Protein AF-A0A838E354-F1 (afdb_monomer_lite)

Sequence (137 aa):
MPRGCAPGERRGGRSKGTPNKKSQDIRERLLAMGCDPIEGMARIAMGQSPCFECPKAKGRQKYSVGIAGLYVDIDNGVERTCRICHGTGKEPIPAKLAGEMLSQLAQYVAPKLKAIELTGAVELKIPEPIEQGPAPL

Foldseek 3Di:
DDDDDDVPDDPDDDPPPDDDVVVVVVVVVCVVVVHDVLVVLVCLLVQNAFDPPDVVLQQKDQDADDPPPDGDRPDVRDIDGDPQCRRRRTGPRDNVSSVVSVVVNVCVVPPDDDDDPPPDDDPDPDDDDDDDDDDDD

Structure (mmCIF, N/CA/C/O backbone):
data_AF-A0A838E354-F1
#
_entry.id   AF-A0A838E354-F1
#
loop_
_atom_site.group_PDB
_atom_site.id
_atom_site.type_symbol
_atom_site.label_atom_id
_atom_site.label_alt_id
_atom_site.label_comp_id
_atom_site.label_asym_id
_atom_site.label_entity_id
_atom_site.label_seq_id
_atom_site.pdbx_PDB_ins_code
_atom_site.Cartn_x
_atom_site.Cartn_y
_atom_site.Cartn_z
_atom_site.occupancy
_atom_site.B_iso_or_equiv
_atom_site.auth_seq_id
_atom_site.auth_comp_id
_atom_site.auth_asym_id
_atom_site.auth_atom_id
_atom_site.pdbx_PDB_model_num
ATOM 1 N N . MET A 1 1 ? -37.708 34.971 28.416 1.00 55.97 1 MET A N 1
ATOM 2 C CA . MET A 1 1 ? -37.973 33.601 27.918 1.00 55.97 1 MET A CA 1
ATOM 3 C C . MET A 1 1 ? -36.719 32.767 28.142 1.00 55.97 1 MET A C 1
ATOM 5 O O . MET A 1 1 ? -35.665 33.217 27.696 1.00 55.97 1 MET A O 1
ATOM 9 N N . PRO A 1 2 ? -36.777 31.635 28.864 1.00 58.69 2 PRO A N 1
ATOM 10 C CA . PRO A 1 2 ? -35.597 30.804 29.082 1.00 58.69 2 PRO A CA 1
ATOM 11 C C . PRO A 1 2 ? -35.149 30.195 27.748 1.00 58.69 2 PRO A C 1
ATOM 13 O O . PRO A 1 2 ? -35.929 29.549 27.051 1.00 58.69 2 PRO A O 1
ATOM 16 N N . ARG A 1 3 ? -33.898 30.454 27.360 1.00 63.03 3 ARG A N 1
ATOM 17 C CA . ARG A 1 3 ? -33.272 29.878 26.165 1.00 63.03 3 ARG A CA 1
ATOM 18 C C . ARG A 1 3 ? -32.537 28.605 26.587 1.00 63.03 3 ARG A C 1
ATOM 20 O O . ARG A 1 3 ? -31.415 28.691 27.070 1.00 63.03 3 ARG A O 1
ATOM 27 N N . GLY A 1 4 ? -33.169 27.442 26.444 1.00 68.62 4 GLY A N 1
ATOM 28 C CA . GLY A 1 4 ? -32.527 26.151 26.716 1.00 68.62 4 GLY A CA 1
ATOM 29 C C . GLY A 1 4 ? -33.508 25.042 27.085 1.00 68.62 4 GLY A C 1
ATOM 30 O O . GLY A 1 4 ? -34.631 25.311 27.501 1.00 68.62 4 GLY A O 1
ATOM 31 N N . CYS A 1 5 ? -33.081 23.788 26.913 1.00 70.00 5 CYS A N 1
ATOM 32 C CA . CYS A 1 5 ? -33.808 22.636 27.451 1.00 70.00 5 CYS A CA 1
ATOM 33 C C . CYS A 1 5 ? -33.644 22.581 28.976 1.00 70.00 5 CYS A C 1
ATOM 35 O O . CYS A 1 5 ? -32.628 23.044 29.500 1.00 70.00 5 CYS A O 1
ATOM 37 N N . ALA A 1 6 ? -34.625 22.008 29.677 1.00 74.06 6 ALA A N 1
ATOM 38 C CA . ALA A 1 6 ? -34.542 21.817 31.120 1.00 74.06 6 ALA A CA 1
ATOM 39 C C . ALA A 1 6 ? -33.299 20.977 31.496 1.00 74.06 6 ALA A C 1
ATOM 41 O O . ALA A 1 6 ? -32.885 20.118 30.708 1.00 74.06 6 ALA A O 1
ATOM 42 N N . PRO A 1 7 ? -32.692 21.186 32.679 1.00 67.69 7 PRO A N 1
ATOM 43 C CA . PRO A 1 7 ? -31.586 20.357 33.153 1.00 67.69 7 PRO A CA 1
ATOM 44 C C . PRO A 1 7 ? -31.988 18.874 33.140 1.00 67.69 7 PRO A C 1
ATOM 46 O O . PRO A 1 7 ? -32.917 18.477 33.834 1.00 67.69 7 PRO A O 1
ATOM 49 N N . GLY A 1 8 ? -31.323 18.065 32.310 1.00 71.44 8 GLY A N 1
ATOM 50 C CA . GLY A 1 8 ? -31.634 16.639 32.117 1.00 71.44 8 GLY A CA 1
ATOM 51 C C . GLY A 1 8 ? -32.341 16.301 30.798 1.00 71.44 8 GLY A C 1
ATOM 52 O O . GLY A 1 8 ? -32.238 15.169 30.329 1.00 71.44 8 GLY A O 1
ATOM 53 N N . GLU A 1 9 ? -32.960 17.271 30.124 1.00 71.88 9 GLU A N 1
ATOM 54 C CA . GLU A 1 9 ? -33.547 17.074 28.799 1.00 71.88 9 GLU A CA 1
ATOM 55 C C . GLU A 1 9 ? -32.573 17.493 27.693 1.00 71.88 9 GLU A C 1
ATOM 57 O O . GLU A 1 9 ? -32.204 18.657 27.555 1.00 71.88 9 GLU A O 1
ATOM 62 N N . ARG A 1 10 ? -32.183 16.549 26.833 1.00 66.00 10 ARG A N 1
ATOM 63 C CA . ARG A 1 10 ? -31.471 16.847 25.581 1.00 66.00 10 ARG A CA 1
ATOM 64 C C . ARG A 1 10 ? -32.464 16.798 24.416 1.00 66.00 10 ARG A C 1
ATOM 66 O O . ARG A 1 10 ? -32.595 15.758 23.783 1.00 66.00 10 ARG A O 1
ATOM 73 N N . ARG A 1 11 ? -33.155 17.906 24.108 1.00 67.19 11 ARG A N 1
ATOM 74 C CA . ARG A 1 11 ? -34.094 17.986 22.955 1.00 67.19 11 ARG A CA 1
ATOM 75 C C . ARG A 1 11 ? -33.426 18.348 21.621 1.00 67.19 11 ARG A C 1
ATOM 77 O O . ARG A 1 11 ? -34.106 18.680 20.657 1.00 67.19 11 ARG A O 1
ATOM 84 N N . GLY A 1 12 ? -32.098 18.309 21.553 1.00 65.88 12 GLY A N 1
ATOM 85 C CA . GLY A 1 12 ? -31.342 18.660 20.356 1.00 65.88 12 GLY A CA 1
ATOM 86 C C . GLY A 1 12 ? -30.077 17.826 20.260 1.00 65.88 12 GLY A C 1
ATOM 87 O O . GLY A 1 12 ? -29.155 17.984 21.057 1.00 65.88 12 GLY A O 1
ATOM 88 N N . GLY A 1 13 ? -30.046 16.912 19.297 1.00 68.50 13 GLY A N 1
ATOM 89 C CA . GLY A 1 13 ? -28.899 16.062 19.033 1.00 68.50 13 GLY A CA 1
ATOM 90 C C . GLY A 1 13 ? -29.135 15.199 17.807 1.00 68.50 13 GLY A C 1
ATOM 91 O O . GLY A 1 13 ? -30.256 14.798 17.507 1.00 68.50 13 GLY A O 1
ATOM 92 N N . ARG A 1 14 ? -28.056 14.912 17.089 1.00 67.00 14 ARG A N 1
ATOM 93 C CA . ARG A 1 14 ? -28.058 13.925 16.017 1.00 67.00 14 ARG A CA 1
ATOM 94 C C . ARG A 1 14 ? -28.439 12.552 16.596 1.00 67.00 14 ARG A C 1
ATOM 96 O O . ARG A 1 14 ? -27.924 12.186 17.654 1.00 67.00 14 ARG A O 1
ATOM 103 N N . SER A 1 15 ? -29.318 11.798 15.929 1.00 71.00 15 SER A N 1
ATOM 104 C CA . SER A 1 15 ? -29.703 10.455 16.383 1.00 71.00 15 SER A CA 1
ATOM 105 C C . SER A 1 15 ? -28.458 9.582 16.547 1.00 71.00 15 SER A C 1
ATOM 107 O O . SER A 1 15 ? -27.596 9.525 15.659 1.00 71.00 15 SER A O 1
ATOM 109 N N . LYS A 1 16 ? -28.328 8.944 17.718 1.00 71.31 16 LYS A N 1
ATOM 110 C CA . LYS A 1 16 ? -27.177 8.090 18.032 1.00 71.31 16 LYS A CA 1
ATOM 111 C C . LYS A 1 16 ? -27.032 7.030 16.939 1.00 71.31 16 LYS A C 1
ATOM 113 O O . LYS A 1 16 ? -27.999 6.366 16.590 1.00 71.31 16 LYS A O 1
ATOM 118 N N . GLY A 1 17 ? -25.823 6.907 16.400 1.00 73.06 17 GLY A N 1
ATOM 119 C CA . GLY A 1 17 ? -25.494 5.934 15.357 1.00 73.06 17 GLY A CA 1
ATOM 120 C C . GLY A 1 17 ? -25.550 6.459 13.922 1.00 73.06 17 GLY A C 1
ATOM 121 O O . GLY A 1 17 ? -25.070 5.768 13.029 1.00 73.06 17 GLY A O 1
ATOM 122 N N . THR A 1 18 ? -26.048 7.675 13.660 1.00 75.25 18 THR A N 1
ATOM 123 C CA . THR A 1 18 ? -25.985 8.207 12.288 1.00 75.25 18 THR A CA 1
ATOM 124 C C . THR A 1 18 ? -24.538 8.584 11.912 1.00 75.25 18 THR A C 1
ATOM 126 O O . THR A 1 18 ? -23.934 9.424 12.589 1.00 75.25 18 THR A O 1
ATOM 129 N N . PRO A 1 19 ? -23.958 7.994 10.846 1.00 73.38 19 PRO A N 1
ATOM 130 C CA . PRO A 1 19 ? -22.547 8.178 10.499 1.00 73.38 19 PRO A CA 1
ATOM 131 C C . PRO A 1 19 ? -22.241 9.629 10.154 1.00 73.38 19 PRO A C 1
ATOM 133 O O . PRO A 1 19 ? -23.038 10.271 9.480 1.00 73.38 19 PRO A O 1
ATOM 136 N N . ASN A 1 20 ? -21.088 10.163 10.562 1.00 80.56 20 ASN A N 1
ATOM 137 C CA . ASN A 1 20 ? -20.731 11.546 10.235 1.00 80.56 20 ASN A CA 1
ATOM 138 C C . ASN A 1 20 ? -20.851 11.801 8.716 1.00 80.56 20 ASN A C 1
ATOM 140 O O . ASN A 1 20 ? -20.405 10.952 7.949 1.00 80.56 20 ASN A O 1
ATOM 144 N N . LYS A 1 21 ? -21.432 12.933 8.276 1.00 80.81 21 LYS A N 1
ATOM 145 C CA . LYS A 1 21 ? -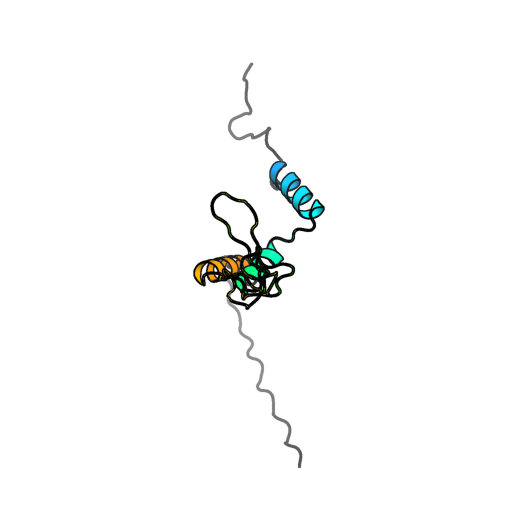21.656 13.191 6.833 1.00 80.81 21 LYS A CA 1
ATOM 146 C C . LYS A 1 21 ? -20.336 13.086 6.064 1.00 80.81 21 LYS A C 1
ATOM 148 O O . LYS A 1 21 ? -20.226 12.323 5.123 1.00 80.81 21 LYS A O 1
ATOM 153 N N . LYS A 1 22 ? -19.279 13.675 6.630 1.00 82.38 22 LYS A N 1
ATOM 154 C CA . LYS A 1 22 ? -17.903 13.573 6.122 1.00 82.38 22 LYS A CA 1
ATOM 155 C C . LYS A 1 22 ? -17.416 12.130 5.939 1.00 82.38 22 LYS A C 1
ATOM 157 O O . LYS A 1 22 ? -16.701 11.837 4.992 1.00 82.38 22 LYS A O 1
ATOM 162 N N . SER A 1 23 ? -17.771 11.226 6.853 1.00 82.00 23 SER A N 1
ATOM 163 C CA . SER A 1 23 ? -17.393 9.811 6.755 1.00 82.00 23 SER A CA 1
ATOM 164 C C . SER A 1 23 ? -18.173 9.086 5.659 1.00 82.00 23 SER A C 1
ATOM 166 O O . SER A 1 23 ? -17.644 8.145 5.078 1.00 82.00 23 SER A O 1
ATOM 168 N N . GLN A 1 24 ? -19.408 9.509 5.377 1.00 84.25 24 GLN A N 1
ATOM 169 C CA . GLN A 1 24 ? -20.188 9.011 4.241 1.00 84.25 24 GLN A CA 1
ATOM 170 C C . GLN A 1 24 ? -19.586 9.521 2.930 1.00 84.25 24 GLN A C 1
ATOM 172 O O . GLN A 1 24 ? -19.258 8.704 2.078 1.00 84.25 24 GLN A O 1
ATOM 177 N N . ASP A 1 25 ? -19.284 10.817 2.840 1.00 88.31 25 ASP A N 1
ATOM 178 C CA . ASP A 1 25 ? -18.671 11.427 1.654 1.00 88.31 25 ASP A CA 1
ATOM 179 C C . ASP A 1 25 ? -17.333 10.756 1.286 1.00 88.31 25 ASP A C 1
ATOM 181 O O . ASP A 1 25 ? -17.042 10.510 0.117 1.00 88.31 25 ASP A O 1
ATOM 185 N N . ILE A 1 26 ? -16.498 10.430 2.282 1.00 86.12 26 ILE A N 1
ATOM 186 C CA . ILE A 1 26 ? -15.229 9.717 2.056 1.00 86.12 26 ILE A CA 1
ATOM 187 C C . ILE A 1 26 ? -15.485 8.299 1.536 1.00 86.12 26 ILE A C 1
ATOM 189 O O . ILE A 1 26 ? -14.801 7.867 0.611 1.00 86.12 26 ILE A O 1
ATOM 193 N N . ARG A 1 27 ? -16.468 7.578 2.092 1.00 85.62 27 ARG A N 1
ATOM 194 C CA . ARG A 1 27 ? -16.831 6.234 1.611 1.00 85.62 27 ARG A CA 1
ATOM 195 C C . ARG A 1 27 ? -17.323 6.275 0.170 1.00 85.62 27 ARG A C 1
ATOM 197 O O . ARG A 1 27 ? -16.874 5.467 -0.630 1.00 85.62 27 ARG A O 1
ATOM 204 N N . GLU A 1 28 ? -18.181 7.231 -0.169 1.00 89.88 28 GLU A N 1
ATOM 205 C CA . GLU A 1 28 ? -18.691 7.411 -1.532 1.00 89.88 28 GLU A CA 1
ATOM 206 C C . GLU A 1 28 ? -17.566 7.720 -2.522 1.00 89.88 28 GLU A C 1
ATOM 208 O O . GLU A 1 28 ? -17.505 7.118 -3.591 1.00 89.88 28 GLU A O 1
ATOM 213 N N . ARG A 1 29 ? -16.615 8.586 -2.150 1.00 88.12 29 ARG A N 1
ATOM 214 C CA . ARG A 1 29 ? -15.436 8.875 -2.982 1.00 88.12 29 ARG A CA 1
ATOM 215 C C . ARG A 1 29 ? -14.544 7.653 -3.176 1.00 88.12 29 ARG A C 1
ATOM 217 O O . ARG A 1 29 ? -14.078 7.419 -4.285 1.00 88.12 29 ARG A O 1
ATOM 224 N N . LEU A 1 30 ? -14.295 6.883 -2.116 1.00 89.38 30 LEU A N 1
ATOM 225 C CA . LEU A 1 30 ? -13.489 5.662 -2.201 1.00 89.38 30 LEU A CA 1
ATOM 226 C C . LEU A 1 30 ? -14.159 4.609 -3.094 1.00 89.38 30 LEU A C 1
ATOM 228 O O . LEU A 1 30 ? -13.488 4.030 -3.945 1.00 89.38 30 LEU A O 1
ATOM 232 N N . LEU A 1 31 ? -15.479 4.440 -2.965 1.00 89.75 31 LEU A N 1
ATOM 233 C CA . LEU A 1 31 ? -16.275 3.556 -3.819 1.00 89.75 31 LEU A CA 1
ATOM 234 C C . LEU A 1 31 ? -16.257 4.010 -5.284 1.00 89.75 31 LEU A C 1
ATOM 236 O O . LEU A 1 31 ? -16.080 3.184 -6.172 1.00 89.75 31 LEU A O 1
ATOM 240 N N . ALA A 1 32 ? -16.368 5.316 -5.544 1.00 92.81 32 ALA A N 1
ATOM 241 C CA . ALA A 1 32 ? -16.299 5.865 -6.899 1.00 92.81 32 ALA A CA 1
ATOM 242 C C . ALA A 1 32 ? -14.932 5.635 -7.570 1.00 92.81 32 ALA A C 1
ATOM 244 O O . ALA A 1 32 ? -14.859 5.506 -8.788 1.00 92.81 32 ALA A O 1
ATOM 245 N N . MET A 1 33 ? -13.854 5.565 -6.783 1.00 92.00 33 MET A N 1
ATOM 246 C CA . MET A 1 33 ? -12.504 5.261 -7.270 1.00 92.00 33 MET A CA 1
ATOM 247 C C . MET A 1 33 ? -12.203 3.755 -7.339 1.00 92.00 33 MET A C 1
ATOM 249 O O . MET A 1 33 ? -11.114 3.391 -7.776 1.00 92.00 33 MET A O 1
ATOM 253 N N . GLY A 1 34 ? -13.118 2.885 -6.887 1.00 87.69 34 GLY A N 1
ATOM 254 C CA . GLY A 1 34 ? -12.873 1.442 -6.781 1.00 87.69 34 GLY A CA 1
ATOM 255 C C . GLY A 1 34 ? -11.694 1.101 -5.864 1.00 87.69 34 GLY A C 1
ATOM 256 O O . GLY A 1 34 ? -10.986 0.127 -6.098 1.00 87.69 34 GLY A O 1
ATOM 257 N N . CYS A 1 35 ? -11.421 1.953 -4.871 1.00 86.44 35 CYS A N 1
ATOM 258 C CA . CYS A 1 35 ? -10.286 1.790 -3.974 1.00 86.44 35 CYS A CA 1
ATOM 259 C C . CYS A 1 35 ? -10.724 1.046 -2.713 1.00 86.44 35 CYS A C 1
ATOM 261 O O . CYS A 1 35 ? -11.409 1.618 -1.861 1.00 86.44 35 CYS A O 1
ATOM 263 N N . ASP A 1 36 ? -10.275 -0.203 -2.578 1.00 90.00 36 ASP A N 1
ATOM 264 C CA . ASP A 1 36 ? -10.493 -1.011 -1.385 1.00 90.00 36 ASP A CA 1
ATOM 265 C C . ASP A 1 36 ? -9.329 -0.843 -0.393 1.00 90.00 36 ASP A C 1
ATOM 267 O O . ASP A 1 36 ? -8.231 -1.373 -0.602 1.00 90.00 36 ASP A O 1
ATOM 271 N N . PRO A 1 37 ? -9.530 -0.131 0.732 1.00 89.25 37 PRO A N 1
ATOM 272 C CA . PRO A 1 37 ? -8.447 0.159 1.669 1.00 89.25 37 PRO A CA 1
ATOM 273 C C . PRO A 1 37 ? -7.897 -1.105 2.343 1.00 89.25 37 PRO A C 1
ATOM 275 O O . PRO A 1 37 ? -6.706 -1.174 2.634 1.00 89.25 37 PRO A O 1
ATOM 278 N N . ILE A 1 38 ? -8.738 -2.120 2.569 1.00 92.06 38 ILE A N 1
ATOM 279 C CA . ILE A 1 38 ? -8.317 -3.402 3.155 1.00 92.06 38 ILE A CA 1
ATOM 280 C C . ILE A 1 38 ? -7.384 -4.146 2.199 1.00 92.06 38 ILE A C 1
ATOM 282 O O . ILE A 1 38 ? -6.347 -4.655 2.624 1.00 92.06 38 ILE A O 1
ATOM 286 N N . GLU A 1 39 ? -7.715 -4.160 0.908 1.00 91.06 39 GLU A N 1
ATOM 287 C CA . GLU A 1 39 ? -6.876 -4.799 -0.100 1.00 91.06 39 GLU A CA 1
ATOM 288 C C . GLU A 1 39 ? -5.532 -4.071 -0.239 1.00 91.06 39 GLU A C 1
ATOM 290 O O . GLU A 1 39 ? -4.478 -4.708 -0.266 1.00 91.06 39 GLU A O 1
ATOM 295 N N . GLY A 1 40 ? -5.549 -2.734 -0.238 1.00 90.38 40 GLY A N 1
ATOM 296 C CA . GLY A 1 40 ? -4.332 -1.922 -0.240 1.00 90.38 40 GLY A CA 1
ATOM 297 C C . GLY A 1 40 ? -3.409 -2.245 0.939 1.00 90.38 40 GLY A C 1
ATOM 298 O O . GLY A 1 40 ? -2.220 -2.502 0.740 1.00 90.38 40 GLY A O 1
ATOM 299 N N . MET A 1 41 ? -3.961 -2.318 2.156 1.00 93.31 41 MET A N 1
ATOM 300 C CA . MET A 1 41 ? -3.201 -2.710 3.350 1.00 93.31 41 MET A CA 1
ATOM 301 C C . MET A 1 41 ? -2.628 -4.127 3.229 1.00 93.31 41 MET A C 1
ATOM 303 O O . MET A 1 41 ? -1.467 -4.346 3.572 1.00 93.31 41 MET A O 1
ATOM 307 N N . ALA A 1 42 ? -3.401 -5.079 2.701 1.00 93.75 42 ALA A N 1
ATOM 308 C CA . ALA A 1 42 ? -2.956 -6.460 2.524 1.00 93.75 42 ALA A CA 1
ATOM 309 C C . ALA A 1 42 ? -1.808 -6.577 1.506 1.00 93.75 42 ALA A C 1
ATOM 311 O O . ALA A 1 42 ? -0.819 -7.267 1.762 1.00 93.75 42 ALA A O 1
ATOM 312 N N . ARG A 1 43 ? -1.881 -5.862 0.376 1.00 93.25 43 ARG A N 1
ATOM 313 C CA . ARG A 1 43 ? -0.807 -5.846 -0.634 1.00 93.25 43 ARG A CA 1
ATOM 314 C C . ARG A 1 43 ? 0.499 -5.274 -0.073 1.00 93.25 43 ARG A C 1
ATOM 316 O O . ARG A 1 43 ? 1.566 -5.807 -0.377 1.00 93.25 43 ARG A O 1
ATOM 323 N N . ILE A 1 44 ? 0.422 -4.239 0.768 1.00 93.62 44 ILE A N 1
ATOM 324 C CA . ILE A 1 44 ? 1.591 -3.657 1.449 1.00 93.62 44 ILE A CA 1
ATOM 325 C C . ILE A 1 44 ? 2.143 -4.629 2.498 1.00 93.62 44 ILE A C 1
ATOM 327 O O . ILE A 1 44 ? 3.343 -4.884 2.534 1.00 93.62 44 ILE A O 1
ATOM 331 N N . ALA A 1 45 ? 1.278 -5.231 3.313 1.00 93.62 45 ALA A N 1
ATOM 332 C CA . ALA A 1 45 ? 1.678 -6.228 4.305 1.00 93.62 45 ALA A CA 1
ATOM 333 C C . ALA A 1 45 ? 2.437 -7.414 3.683 1.00 93.62 45 ALA A C 1
ATOM 335 O O . ALA A 1 45 ? 3.419 -7.886 4.249 1.00 93.62 45 ALA A O 1
ATOM 336 N N . MET A 1 46 ? 2.015 -7.872 2.500 1.00 91.19 46 MET A N 1
ATOM 337 C CA . MET A 1 46 ? 2.648 -8.985 1.783 1.00 91.19 46 MET A CA 1
ATOM 338 C C . MET A 1 46 ? 3.878 -8.585 0.951 1.00 91.19 46 MET A C 1
ATOM 340 O O . MET A 1 46 ? 4.463 -9.444 0.289 1.00 91.19 46 MET A O 1
ATOM 344 N N . GLY A 1 47 ? 4.266 -7.304 0.916 1.00 89.75 47 GLY A N 1
ATOM 345 C CA . GLY A 1 47 ? 5.384 -6.853 0.079 1.00 89.75 47 GLY A CA 1
ATOM 346 C C . GLY A 1 47 ? 5.091 -6.932 -1.424 1.00 89.75 47 GLY A C 1
ATOM 347 O O . GLY A 1 47 ? 6.002 -7.123 -2.223 1.00 89.75 47 GLY A O 1
ATOM 348 N N . GLN A 1 48 ? 3.818 -6.877 -1.822 1.00 89.00 48 GLN A N 1
ATOM 349 C CA . GLN A 1 48 ? 3.366 -7.054 -3.206 1.00 89.00 48 GLN A CA 1
ATOM 350 C C . GLN A 1 48 ? 2.968 -5.735 -3.879 1.00 89.00 48 GLN A C 1
ATOM 352 O O . GLN A 1 48 ? 2.394 -5.770 -4.970 1.00 89.00 48 GLN A O 1
ATOM 357 N N . SER A 1 49 ? 3.247 -4.578 -3.268 1.00 88.56 49 SER A N 1
ATOM 358 C CA . SER A 1 49 ? 2.968 -3.304 -3.927 1.00 88.56 49 SER A CA 1
ATOM 359 C C . SER A 1 49 ? 3.838 -3.163 -5.187 1.00 88.56 49 SER A C 1
ATOM 361 O O . SER A 1 49 ? 5.041 -3.453 -5.161 1.00 88.56 49 SER A O 1
ATOM 363 N N . PRO A 1 50 ? 3.240 -2.777 -6.327 1.00 87.81 50 PRO A N 1
ATOM 364 C CA . PRO A 1 50 ? 3.989 -2.575 -7.557 1.00 87.81 50 PRO A CA 1
ATOM 365 C C . PRO A 1 50 ? 4.938 -1.389 -7.391 1.00 87.81 50 PRO A C 1
ATOM 367 O O . PRO A 1 50 ? 4.586 -0.383 -6.781 1.00 87.81 50 PRO A O 1
ATOM 370 N N . CYS A 1 51 ? 6.138 -1.481 -7.961 1.00 86.12 51 CYS A N 1
ATOM 371 C CA . CYS A 1 51 ? 7.043 -0.339 -7.970 1.00 86.12 51 CYS A CA 1
ATOM 372 C C . CYS A 1 51 ? 6.465 0.792 -8.839 1.00 86.12 51 CYS A C 1
ATOM 374 O O . CYS A 1 51 ? 6.126 0.562 -10.000 1.00 86.12 51 CYS A O 1
ATOM 376 N N . PHE A 1 52 ? 6.393 2.006 -8.286 1.00 80.50 52 PHE A N 1
ATOM 377 C CA . PHE A 1 52 ? 5.816 3.177 -8.958 1.00 80.50 52 PHE A CA 1
ATOM 378 C C . PHE A 1 52 ? 6.649 3.697 -10.128 1.00 80.50 52 PHE A C 1
ATOM 380 O O . PHE A 1 52 ? 6.100 4.229 -11.087 1.00 80.50 52 PHE A O 1
ATOM 387 N N . GLU A 1 53 ? 7.966 3.516 -10.068 1.00 76.94 53 GLU A N 1
ATOM 388 C CA . GLU A 1 53 ? 8.858 4.056 -11.087 1.00 76.94 53 GLU A CA 1
ATOM 389 C C . GLU A 1 53 ? 8.922 3.116 -12.299 1.00 76.94 53 GLU A C 1
ATOM 391 O O . GLU A 1 53 ? 8.919 3.555 -13.452 1.00 76.94 53 GLU A O 1
ATOM 396 N N . CYS A 1 54 ? 8.999 1.795 -12.081 1.00 75.44 54 CYS A N 1
ATOM 397 C CA . CYS A 1 54 ? 9.241 0.872 -13.189 1.00 75.44 54 CYS A CA 1
ATOM 398 C C . CYS A 1 54 ? 7.974 0.716 -14.058 1.00 75.44 54 CYS A C 1
ATOM 400 O O . CYS A 1 54 ? 6.919 0.328 -13.546 1.00 75.44 54 CYS A O 1
ATOM 402 N N . PRO A 1 55 ? 8.057 0.909 -15.389 1.00 70.06 55 PRO A N 1
ATOM 403 C CA . PRO A 1 55 ? 6.906 0.771 -16.267 1.00 70.06 55 PRO A CA 1
ATOM 404 C C . PRO A 1 55 ? 6.357 -0.656 -16.179 1.00 70.06 55 PRO A C 1
ATOM 406 O O . PRO A 1 55 ? 7.062 -1.634 -16.444 1.00 70.06 55 PRO A O 1
ATOM 409 N N . LYS A 1 56 ? 5.082 -0.771 -15.792 1.00 70.94 56 LYS A N 1
ATOM 410 C CA . LYS A 1 56 ? 4.366 -2.046 -15.605 1.00 70.94 56 LYS A CA 1
ATOM 411 C C . LYS A 1 56 ? 5.040 -3.014 -14.614 1.00 70.94 56 LYS A C 1
ATOM 413 O O . LYS A 1 56 ? 4.944 -4.221 -14.817 1.00 70.94 56 LYS A O 1
ATOM 418 N N . ALA A 1 57 ? 5.743 -2.522 -13.587 1.00 66.69 57 ALA A N 1
ATOM 419 C CA . ALA A 1 57 ? 6.370 -3.369 -12.561 1.00 66.69 57 ALA A CA 1
ATOM 420 C C . ALA A 1 57 ? 7.350 -4.429 -13.119 1.00 66.69 57 ALA A C 1
ATOM 422 O O . ALA A 1 57 ? 7.574 -5.472 -12.515 1.00 66.69 57 ALA A O 1
ATOM 423 N N . LYS A 1 58 ? 7.981 -4.172 -14.274 1.00 71.50 58 LYS A N 1
ATOM 424 C CA . LYS A 1 58 ? 8.896 -5.132 -14.925 1.00 71.50 58 LYS A CA 1
ATOM 425 C C . LYS A 1 58 ? 10.279 -5.234 -14.276 1.00 71.50 58 LYS A C 1
ATOM 427 O O . LYS A 1 58 ? 11.121 -5.994 -14.742 1.00 71.50 58 LYS A O 1
ATOM 432 N N . GLY A 1 59 ? 10.565 -4.399 -13.276 1.00 68.31 59 GLY A N 1
ATOM 433 C CA . GLY A 1 59 ? 11.887 -4.317 -12.650 1.00 68.31 59 GLY A CA 1
ATOM 434 C C . GLY A 1 59 ? 12.994 -3.763 -13.558 1.00 68.31 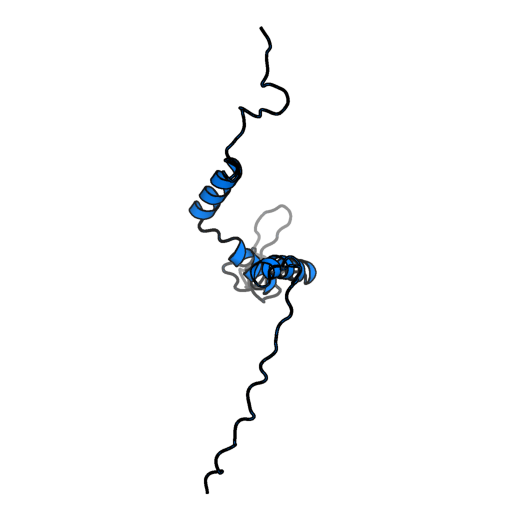59 GLY A C 1
ATOM 435 O O . GLY A 1 59 ? 14.145 -3.664 -13.136 1.00 68.31 59 GLY A O 1
ATOM 436 N N . ARG A 1 60 ? 12.661 -3.352 -14.786 1.00 69.69 60 ARG A N 1
ATOM 437 C CA . ARG A 1 60 ? 13.590 -2.808 -15.780 1.00 69.69 60 ARG A CA 1
ATOM 438 C C . ARG A 1 60 ? 13.108 -1.461 -16.286 1.00 69.69 60 ARG A C 1
ATOM 440 O O . ARG A 1 60 ? 11.905 -1.245 -16.431 1.00 69.69 60 ARG A O 1
ATOM 447 N N . GLN A 1 61 ? 14.056 -0.574 -16.555 1.00 67.25 61 GLN A N 1
ATOM 448 C CA . GLN A 1 61 ? 13.816 0.758 -17.094 1.00 67.25 61 GLN A CA 1
ATOM 449 C C . GLN A 1 61 ? 14.882 1.116 -18.122 1.00 67.25 61 GLN A C 1
ATOM 451 O O . GLN A 1 61 ? 16.050 0.758 -17.968 1.00 67.25 61 GLN A O 1
ATOM 456 N N . LYS A 1 62 ? 14.473 1.858 -19.151 1.00 61.75 62 LYS A N 1
ATOM 457 C CA . LYS A 1 62 ? 15.397 2.587 -20.020 1.00 61.75 62 LYS A CA 1
ATOM 458 C C . LYS A 1 62 ? 15.829 3.830 -19.242 1.00 61.75 62 LYS A C 1
ATOM 460 O O . LYS A 1 62 ? 14.964 4.607 -18.849 1.00 61.75 62 LYS A O 1
ATOM 465 N N . TYR A 1 63 ? 17.113 3.985 -18.936 1.00 59.88 63 TYR A N 1
ATOM 466 C CA . TYR A 1 63 ? 17.587 5.166 -18.208 1.00 59.88 63 TYR A CA 1
ATOM 467 C C . TYR A 1 63 ? 18.071 6.244 -19.172 1.00 59.88 63 TYR A C 1
ATOM 469 O O . TYR A 1 63 ? 18.920 5.976 -20.014 1.00 59.88 63 TYR A O 1
ATOM 477 N N . SER A 1 64 ? 17.665 7.482 -18.913 1.00 50.47 64 SER A N 1
ATOM 478 C CA . SER A 1 64 ? 18.469 8.675 -19.180 1.00 50.47 64 SER A CA 1
ATOM 479 C C . SER A 1 64 ? 18.330 9.595 -17.969 1.00 50.47 64 SER A C 1
ATOM 481 O O . SER A 1 64 ? 17.213 9.966 -17.613 1.00 50.47 64 SER A O 1
ATOM 483 N N . VAL A 1 65 ? 19.431 9.956 -17.307 1.00 50.31 65 VAL A N 1
ATOM 484 C CA . VAL A 1 65 ? 19.417 11.005 -16.274 1.00 50.31 65 VAL A CA 1
ATOM 485 C C . VAL A 1 65 ? 20.526 11.988 -16.619 1.00 50.31 65 VAL A C 1
ATOM 487 O O . VAL A 1 65 ? 21.700 11.689 -16.415 1.00 50.31 65 VAL A O 1
ATOM 490 N N . GLY A 1 66 ? 20.151 13.119 -17.216 1.00 52.16 66 GLY A N 1
ATOM 491 C CA . GLY A 1 66 ? 21.051 14.231 -17.514 1.00 52.16 66 GLY A CA 1
ATOM 492 C C . GLY A 1 66 ? 21.105 15.247 -16.371 1.00 52.16 66 GLY A C 1
ATOM 493 O O . GLY A 1 66 ? 20.218 15.304 -15.516 1.00 52.16 66 GLY A O 1
ATOM 494 N N . ILE A 1 67 ? 22.144 16.082 -16.366 1.00 40.50 67 ILE A N 1
ATOM 495 C CA . ILE A 1 67 ? 22.216 17.274 -15.510 1.00 40.50 67 ILE A CA 1
ATOM 496 C C . ILE A 1 67 ? 21.246 18.323 -16.083 1.00 40.50 67 ILE A C 1
ATOM 498 O O . ILE A 1 67 ? 21.215 18.532 -17.292 1.00 40.50 67 ILE A O 1
ATOM 502 N N . ALA A 1 68 ? 20.460 18.971 -15.215 1.00 44.00 68 ALA A N 1
ATOM 503 C CA . ALA A 1 68 ? 19.467 20.009 -15.546 1.00 44.00 68 ALA A CA 1
ATOM 504 C C . ALA A 1 68 ? 18.148 19.553 -16.216 1.00 44.00 68 ALA A C 1
ATOM 506 O O . ALA A 1 68 ? 17.454 20.367 -16.818 1.00 44.00 68 ALA A O 1
ATOM 507 N N . GLY A 1 69 ? 17.745 18.284 -16.078 1.00 48.56 69 GLY A N 1
ATOM 508 C CA . GLY A 1 69 ? 16.395 17.840 -16.472 1.00 48.56 69 GLY A CA 1
ATOM 509 C C . GLY A 1 69 ? 16.163 17.670 -17.981 1.00 48.56 69 GLY A C 1
ATOM 510 O O . GLY A 1 69 ? 15.033 17.425 -18.395 1.00 48.56 69 GLY A O 1
ATOM 511 N N . LEU A 1 70 ? 17.214 17.753 -18.803 1.00 46.78 70 LEU A N 1
ATOM 512 C CA . LEU A 1 70 ? 17.169 17.380 -20.219 1.00 46.78 70 LEU A CA 1
ATOM 513 C C . LEU A 1 70 ? 17.495 15.888 -20.404 1.00 46.78 70 LEU A C 1
ATOM 515 O O . LEU A 1 70 ? 18.470 15.375 -19.848 1.00 46.78 70 LEU A O 1
ATOM 519 N N . TYR A 1 71 ? 16.658 15.198 -21.189 1.00 52.56 71 TYR A N 1
ATOM 520 C CA . TYR A 1 71 ? 16.833 13.796 -21.576 1.00 52.56 71 TYR A CA 1
ATOM 521 C C . TYR A 1 71 ? 17.983 13.687 -22.579 1.00 52.56 71 TYR A C 1
ATOM 523 O O . TYR A 1 71 ? 17.870 14.158 -23.708 1.00 52.56 71 TYR A O 1
ATOM 531 N N . VAL A 1 72 ? 19.082 13.054 -22.172 1.00 48.34 72 VAL A N 1
ATOM 532 C CA . VAL A 1 72 ? 20.136 12.617 -23.093 1.00 48.34 72 VAL A CA 1
ATOM 533 C C . VAL A 1 72 ? 20.334 11.127 -22.861 1.00 48.34 72 VAL A C 1
ATOM 535 O O . VAL A 1 72 ? 20.719 10.712 -21.765 1.00 48.34 72 VAL A O 1
ATOM 538 N N . ASP A 1 73 ? 19.998 10.318 -23.864 1.00 52.97 73 ASP A N 1
ATOM 539 C CA . ASP A 1 73 ? 20.223 8.875 -23.847 1.00 52.97 73 ASP A CA 1
ATOM 540 C C . ASP A 1 73 ? 21.730 8.603 -23.764 1.00 52.97 73 ASP A C 1
ATOM 542 O O . ASP A 1 73 ? 22.459 8.804 -24.730 1.00 52.97 73 ASP A O 1
ATOM 546 N N . ILE A 1 74 ? 22.211 8.154 -22.601 1.00 54.62 74 ILE A N 1
ATOM 547 C CA . ILE A 1 74 ? 23.638 7.841 -22.399 1.00 54.62 74 ILE A CA 1
ATOM 548 C C . ILE A 1 74 ? 24.015 6.517 -23.101 1.00 54.62 74 ILE A C 1
ATOM 550 O O . ILE A 1 74 ? 25.160 6.356 -23.506 1.00 54.62 74 ILE A O 1
ATOM 554 N N . ASP A 1 75 ? 23.051 5.604 -23.318 1.00 53.00 75 ASP A N 1
ATOM 555 C CA . ASP A 1 75 ? 23.305 4.250 -23.848 1.00 53.00 75 ASP A CA 1
ATOM 556 C C . ASP A 1 75 ? 22.375 3.803 -25.001 1.00 53.00 75 ASP A C 1
ATOM 558 O O . ASP A 1 75 ? 22.123 2.608 -25.134 1.00 53.00 75 ASP A O 1
ATOM 562 N N . ASN A 1 76 ? 21.792 4.688 -25.821 1.00 57.94 76 ASN A N 1
ATOM 563 C CA . ASN A 1 76 ? 20.875 4.263 -26.905 1.00 57.94 76 ASN A CA 1
ATOM 564 C C . ASN A 1 76 ? 19.720 3.334 -26.436 1.00 57.94 76 ASN A C 1
ATOM 566 O O . ASN A 1 76 ? 19.424 2.315 -27.062 1.00 57.94 76 ASN A O 1
ATOM 570 N N . GLY A 1 77 ? 19.055 3.639 -25.316 1.00 59.38 77 GLY A N 1
ATOM 571 C CA . GLY A 1 77 ? 17.838 2.921 -24.906 1.00 59.38 77 GLY A CA 1
ATOM 572 C C . GLY A 1 77 ? 18.021 1.497 -24.351 1.00 59.38 77 GLY A C 1
ATOM 573 O O . GLY A 1 77 ? 17.047 0.736 -24.331 1.00 59.38 77 GLY A O 1
ATOM 574 N N . VAL A 1 78 ? 19.217 1.127 -23.879 1.00 62.84 78 VAL A N 1
ATOM 575 C CA . VAL A 1 78 ? 19.469 -0.165 -23.209 1.00 62.84 78 VAL A CA 1
ATOM 576 C C . VAL A 1 78 ? 18.712 -0.253 -21.871 1.00 62.84 78 VAL A C 1
ATOM 578 O O . VAL A 1 78 ? 18.753 0.657 -21.039 1.00 62.84 78 VAL A O 1
ATOM 581 N N . GLU A 1 79 ? 17.998 -1.363 -21.649 1.00 64.56 79 GLU A N 1
ATOM 582 C CA . GLU A 1 79 ? 17.280 -1.629 -20.396 1.00 64.56 79 GLU A CA 1
ATOM 583 C C . GLU A 1 79 ? 18.261 -1.939 -19.257 1.00 64.56 79 GLU A C 1
ATOM 585 O O . GLU A 1 79 ? 19.055 -2.875 -19.353 1.00 64.56 79 GLU A O 1
ATOM 590 N N . ARG A 1 80 ? 18.163 -1.218 -18.135 1.00 71.12 80 ARG A N 1
ATOM 591 C CA . ARG A 1 80 ? 18.890 -1.553 -16.900 1.00 71.12 80 ARG A CA 1
ATOM 592 C C . ARG A 1 80 ? 17.913 -1.914 -15.779 1.00 71.12 80 ARG A C 1
ATOM 594 O O . ARG A 1 80 ? 16.719 -1.605 -15.831 1.00 71.12 80 ARG A O 1
ATOM 601 N N . THR A 1 81 ? 18.422 -2.563 -14.735 1.00 75.94 81 THR A N 1
ATOM 602 C CA . THR A 1 81 ? 17.652 -2.862 -13.520 1.00 75.94 81 THR A CA 1
ATOM 603 C C . THR A 1 81 ? 17.190 -1.571 -12.846 1.00 75.94 81 THR A C 1
ATOM 605 O O . THR A 1 81 ? 17.955 -0.617 -12.700 1.00 75.94 81 THR A O 1
ATOM 608 N N . CYS A 1 82 ? 15.926 -1.529 -12.443 1.00 77.94 82 CYS A N 1
ATOM 609 C CA . CYS A 1 82 ? 15.293 -0.386 -11.787 1.00 77.94 82 CYS A CA 1
ATOM 610 C C . CYS A 1 82 ? 15.992 -0.084 -10.438 1.00 77.94 82 CYS A C 1
ATOM 612 O O . CYS A 1 82 ? 16.262 -1.004 -9.670 1.00 77.94 82 CYS A O 1
ATOM 614 N N . ARG A 1 83 ? 16.311 1.187 -10.150 1.00 77.69 83 ARG A N 1
ATOM 615 C CA . ARG A 1 83 ? 17.154 1.620 -9.010 1.00 77.69 83 ARG A CA 1
ATOM 616 C C . ARG A 1 83 ? 16.469 1.450 -7.659 1.00 77.69 83 ARG A C 1
ATOM 618 O O . ARG A 1 83 ? 17.155 1.339 -6.655 1.00 77.69 83 ARG A O 1
ATOM 625 N N . ILE A 1 84 ? 15.139 1.450 -7.659 1.00 81.81 84 ILE A N 1
ATOM 626 C CA . ILE A 1 84 ? 14.317 1.377 -6.449 1.00 81.81 84 ILE A CA 1
ATOM 627 C C . ILE A 1 84 ? 14.031 -0.082 -6.086 1.00 81.81 84 ILE A C 1
ATOM 629 O O . ILE A 1 84 ? 14.277 -0.503 -4.965 1.00 81.81 84 ILE A O 1
ATOM 633 N N . CYS A 1 85 ? 13.527 -0.879 -7.035 1.00 83.94 85 CYS A N 1
ATOM 634 C CA . CYS A 1 85 ? 13.173 -2.279 -6.769 1.00 83.94 85 CYS A CA 1
ATOM 635 C C . CYS A 1 85 ? 14.302 -3.284 -7.043 1.00 83.94 85 CYS A C 1
ATOM 637 O O . CYS A 1 85 ? 14.120 -4.482 -6.824 1.00 83.94 85 CYS A O 1
ATOM 639 N N . HIS A 1 86 ? 15.431 -2.837 -7.600 1.00 81.94 86 HIS A N 1
ATOM 640 C CA . HIS A 1 86 ? 16.573 -3.677 -7.978 1.00 81.94 86 HIS A CA 1
ATOM 641 C C . HIS A 1 86 ? 16.221 -4.869 -8.886 1.00 81.94 86 HIS A C 1
ATOM 643 O O . HIS A 1 86 ? 16.864 -5.912 -8.835 1.00 81.94 86 HIS A O 1
ATOM 649 N N . GLY A 1 87 ? 15.197 -4.731 -9.735 1.00 79.81 87 GLY A N 1
ATOM 650 C CA . GLY A 1 87 ? 14.775 -5.797 -10.653 1.00 79.81 87 GLY A CA 1
ATOM 651 C C . GLY A 1 87 ? 13.613 -6.661 -10.169 1.00 79.81 87 GLY A C 1
ATOM 652 O O . GLY A 1 87 ? 13.084 -7.433 -10.960 1.00 79.81 87 GLY A O 1
ATOM 653 N N . THR A 1 88 ? 13.158 -6.505 -8.925 1.00 82.81 88 THR A N 1
ATOM 654 C CA . THR A 1 88 ? 12.056 -7.318 -8.370 1.00 82.81 88 THR A CA 1
ATOM 655 C C . THR A 1 88 ? 10.671 -6.906 -8.874 1.00 82.81 88 THR A C 1
ATOM 657 O O . THR A 1 88 ? 9.714 -7.666 -8.742 1.00 82.81 88 THR A O 1
ATOM 660 N N . GLY A 1 89 ? 10.539 -5.694 -9.427 1.00 83.00 89 GLY A N 1
ATOM 661 C CA . GLY A 1 89 ? 9.260 -5.139 -9.883 1.00 83.00 89 GLY A CA 1
ATOM 662 C C . GLY A 1 89 ? 8.328 -4.683 -8.756 1.00 83.00 89 GLY A C 1
ATOM 663 O O . GLY A 1 89 ? 7.309 -4.047 -9.022 1.00 83.00 89 GLY A O 1
ATOM 664 N N . LYS A 1 90 ? 8.698 -4.952 -7.504 1.00 89.44 90 LYS A N 1
ATOM 665 C CA . LYS A 1 90 ? 7.934 -4.621 -6.304 1.00 89.44 90 LYS A CA 1
ATOM 666 C C . LYS A 1 90 ? 8.636 -3.528 -5.522 1.00 89.44 90 LYS A C 1
ATOM 668 O O . LYS A 1 90 ? 9.856 -3.399 -5.570 1.00 89.44 90 LYS A O 1
ATOM 673 N N . GLU A 1 91 ? 7.869 -2.707 -4.832 1.00 87.06 91 GLU A N 1
ATOM 674 C CA . GLU A 1 91 ? 8.448 -1.681 -3.979 1.00 87.06 91 GLU A CA 1
ATOM 675 C C . GLU A 1 91 ? 9.149 -2.320 -2.766 1.00 87.06 91 GLU A C 1
ATOM 677 O O . GLU A 1 91 ? 8.614 -3.264 -2.174 1.00 87.06 91 GLU A O 1
ATOM 682 N N . PRO A 1 92 ? 10.341 -1.837 -2.373 1.00 87.81 92 PRO A N 1
ATOM 683 C CA . PRO A 1 92 ? 10.986 -2.291 -1.150 1.00 87.81 92 PRO A CA 1
ATOM 684 C C . PRO A 1 92 ? 10.228 -1.746 0.068 1.00 87.81 92 PRO A C 1
ATOM 686 O O . PRO A 1 92 ? 10.445 -0.621 0.513 1.00 87.81 92 PRO A O 1
ATOM 689 N N . ILE A 1 93 ? 9.323 -2.554 0.61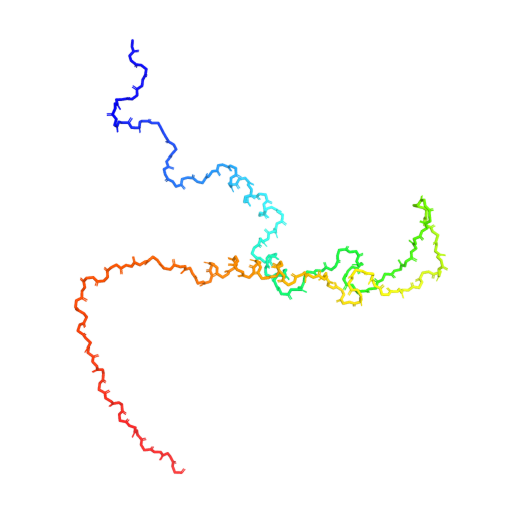4 1.00 90.69 93 ILE A N 1
ATOM 690 C CA . ILE A 1 93 ? 8.536 -2.185 1.793 1.00 90.69 93 ILE A CA 1
ATOM 691 C C . ILE A 1 93 ? 9.341 -2.485 3.066 1.00 90.69 93 ILE A C 1
ATOM 693 O O . ILE A 1 93 ? 9.790 -3.620 3.252 1.00 90.69 93 ILE A O 1
ATOM 697 N N . PRO A 1 94 ? 9.515 -1.513 3.981 1.00 93.19 94 PRO A N 1
ATOM 698 C CA . PRO A 1 94 ? 10.193 -1.767 5.243 1.00 93.19 94 PRO A CA 1
ATOM 699 C C . PRO A 1 94 ? 9.352 -2.698 6.123 1.00 93.19 94 PRO A C 1
ATOM 701 O O . PRO A 1 94 ? 8.139 -2.524 6.254 1.00 93.19 94 PRO A O 1
ATOM 704 N N . ALA A 1 95 ? 10.008 -3.640 6.807 1.00 93.62 95 ALA A N 1
ATOM 705 C CA . ALA A 1 95 ? 9.342 -4.628 7.663 1.00 93.62 95 ALA A CA 1
ATOM 706 C C . ALA A 1 95 ? 8.433 -3.992 8.732 1.00 93.62 95 ALA A C 1
ATOM 708 O O . ALA A 1 95 ? 7.391 -4.548 9.074 1.00 93.62 95 ALA A O 1
ATOM 709 N N 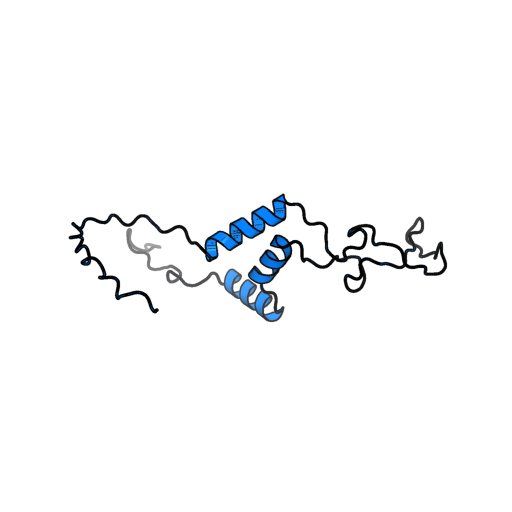. LYS A 1 96 ? 8.791 -2.795 9.217 1.00 96.12 96 LYS A N 1
ATOM 710 C CA . LYS A 1 96 ? 7.973 -2.022 10.159 1.00 96.12 96 LYS A CA 1
ATOM 711 C C . LYS A 1 96 ? 6.595 -1.680 9.585 1.00 96.12 96 LYS A C 1
ATOM 713 O O . LYS A 1 96 ? 5.592 -1.939 10.241 1.00 96.12 96 LYS A O 1
ATOM 718 N N . LEU A 1 97 ? 6.544 -1.150 8.361 1.00 94.75 97 LEU A N 1
ATOM 719 C CA . LEU A 1 97 ? 5.285 -0.778 7.709 1.00 94.75 97 LEU A CA 1
ATOM 720 C C . LEU A 1 97 ? 4.418 -2.016 7.452 1.00 94.75 97 LEU A C 1
ATOM 722 O O . LEU A 1 97 ? 3.218 -1.994 7.708 1.00 94.75 97 LEU A O 1
ATOM 726 N N . ALA A 1 98 ? 5.029 -3.118 7.009 1.00 94.00 98 ALA A N 1
ATOM 727 C CA . ALA A 1 98 ? 4.320 -4.382 6.821 1.00 94.00 98 ALA A CA 1
ATOM 728 C C . ALA A 1 98 ? 3.715 -4.903 8.139 1.00 94.00 98 ALA A C 1
ATOM 730 O O . ALA A 1 98 ? 2.543 -5.280 8.176 1.00 94.00 98 ALA A O 1
ATOM 731 N N . GLY A 1 99 ? 4.480 -4.859 9.234 1.00 95.31 99 GLY A N 1
ATOM 732 C CA . GLY A 1 99 ? 4.006 -5.232 10.568 1.00 95.31 99 GLY A CA 1
ATOM 733 C C . GLY A 1 99 ? 2.858 -4.348 11.070 1.00 95.31 99 GLY A C 1
ATOM 734 O O . GLY A 1 99 ? 1.885 -4.861 11.623 1.00 95.31 99 GLY A O 1
ATOM 735 N N . GLU A 1 100 ? 2.919 -3.036 10.824 1.00 95.69 100 GLU A N 1
ATOM 736 C CA . GLU A 1 100 ? 1.835 -2.103 11.157 1.00 95.69 100 GLU A CA 1
ATOM 737 C C . GLU A 1 100 ? 0.550 -2.444 10.390 1.00 95.69 100 GLU A C 1
ATOM 739 O O . GLU A 1 100 ? -0.513 -2.553 11.005 1.00 95.69 100 GLU A O 1
ATOM 744 N N . MET A 1 101 ? 0.631 -2.705 9.082 1.00 94.94 101 MET A N 1
ATOM 745 C CA . MET A 1 101 ? -0.538 -3.095 8.282 1.00 94.94 101 MET A CA 1
ATOM 746 C C . MET A 1 101 ? -1.137 -4.432 8.742 1.00 94.94 101 MET A C 1
ATOM 748 O O . MET A 1 101 ? -2.353 -4.531 8.916 1.00 94.94 101 MET A O 1
ATOM 752 N N . LEU A 1 102 ? -0.302 -5.439 9.029 1.00 93.81 102 LEU A N 1
ATOM 753 C CA . LEU A 1 102 ? -0.755 -6.716 9.598 1.00 93.81 102 LEU A CA 1
ATOM 754 C C . LEU A 1 102 ? -1.459 -6.524 10.945 1.00 93.81 102 LEU A C 1
ATOM 756 O O . LEU A 1 102 ? -2.492 -7.143 11.193 1.00 93.81 102 LEU A O 1
ATOM 760 N N . SER A 1 103 ? -0.944 -5.633 11.797 1.00 92.75 103 SER A N 1
ATOM 761 C CA . SER A 1 103 ? -1.538 -5.351 13.107 1.00 92.75 103 SER A CA 1
ATOM 762 C C . SER A 1 103 ? -2.932 -4.722 13.006 1.00 92.75 103 SER A C 1
ATOM 764 O O . SER A 1 103 ? -3.806 -5.022 13.821 1.00 92.75 103 SER A O 1
ATOM 766 N N . GLN A 1 104 ? -3.167 -3.876 11.996 1.00 92.81 104 GLN A N 1
ATOM 767 C CA . GLN A 1 104 ? -4.480 -3.287 11.735 1.00 92.81 104 GLN A CA 1
ATOM 768 C C . GLN A 1 104 ? -5.447 -4.333 11.181 1.00 92.81 104 GLN A C 1
ATOM 770 O O . GLN A 1 104 ? -6.584 -4.419 11.639 1.00 92.81 104 GLN A O 1
ATOM 775 N N . LEU A 1 105 ? -4.992 -5.177 10.250 1.00 91.75 105 LEU A N 1
ATOM 776 C CA . LEU A 1 105 ? -5.810 -6.254 9.683 1.00 91.75 105 LEU A CA 1
ATOM 777 C C . LEU A 1 105 ? -6.202 -7.303 10.735 1.00 91.75 105 LEU A C 1
ATOM 779 O O . LEU A 1 105 ? -7.346 -7.758 10.750 1.00 91.75 105 LEU A O 1
ATOM 783 N N . ALA A 1 106 ? -5.303 -7.631 11.666 1.00 91.56 106 ALA A N 1
ATOM 784 C CA . ALA A 1 106 ? -5.565 -8.588 12.740 1.00 91.56 106 ALA A CA 1
ATOM 785 C C . ALA A 1 106 ? -6.761 -8.190 13.624 1.00 91.56 106 ALA A C 1
ATOM 787 O O . ALA A 1 106 ? -7.480 -9.065 14.103 1.00 91.56 106 ALA A O 1
ATOM 788 N N . GLN A 1 107 ? -7.029 -6.889 13.789 1.00 88.50 107 GLN A N 1
ATOM 789 C CA . GLN A 1 107 ? -8.180 -6.400 14.561 1.00 88.50 107 GLN A CA 1
ATOM 790 C C . GLN A 1 107 ? -9.527 -6.796 13.941 1.00 88.50 107 GLN A C 1
ATOM 792 O O . GLN A 1 107 ? -10.507 -6.940 14.670 1.00 88.50 107 GLN A O 1
ATOM 797 N N . TYR A 1 108 ? -9.576 -6.976 12.618 1.00 86.81 108 TYR A N 1
ATOM 798 C CA . TYR A 1 108 ? -10.785 -7.388 11.901 1.00 86.81 108 TYR A CA 1
ATOM 799 C C . TYR A 1 108 ? -10.954 -8.910 11.858 1.00 86.81 108 TYR A C 1
ATOM 801 O O . TYR A 1 108 ? -12.082 -9.388 11.804 1.00 86.81 108 TYR A O 1
ATOM 809 N N . VAL A 1 109 ? -9.853 -9.668 11.902 1.00 86.94 109 VAL A N 1
ATOM 810 C CA . VAL A 1 109 ? -9.875 -11.142 11.882 1.00 86.94 109 VAL A CA 1
ATOM 811 C C . VAL A 1 109 ? -10.146 -11.718 13.273 1.00 86.94 109 VAL A C 1
ATOM 813 O O . VAL A 1 109 ? -10.955 -12.629 13.418 1.00 86.94 109 VAL A O 1
ATOM 816 N N . ALA A 1 110 ? -9.489 -11.179 14.301 1.00 83.75 110 ALA A N 1
ATOM 817 C CA . ALA A 1 110 ? -9.601 -11.632 15.683 1.00 83.75 110 ALA A CA 1
ATOM 818 C C . ALA A 1 110 ? -9.895 -10.430 16.598 1.00 83.75 110 ALA A C 1
ATOM 820 O O . ALA A 1 110 ? -8.994 -9.918 17.275 1.00 83.75 110 ALA A O 1
ATOM 821 N N . PRO A 1 111 ? -11.147 -9.932 16.608 1.00 83.12 111 PRO A N 1
ATOM 822 C CA . PRO A 1 111 ? -11.511 -8.801 17.444 1.00 83.12 111 PRO A CA 1
ATOM 823 C C . PRO A 1 111 ? -11.332 -9.167 18.918 1.00 83.12 111 PRO A C 1
ATOM 825 O O . PRO A 1 111 ? -11.724 -10.246 19.365 1.00 83.12 111 PRO A O 1
ATOM 828 N N . LYS A 1 112 ? -10.760 -8.245 19.697 1.00 74.19 112 LYS A N 1
ATOM 829 C CA . LYS A 1 112 ? -10.628 -8.422 21.146 1.00 74.19 112 LYS A CA 1
ATOM 830 C C . LYS A 1 112 ? -12.026 -8.514 21.758 1.00 74.19 112 LYS A C 1
ATOM 832 O O . LYS A 1 112 ? -12.748 -7.517 21.812 1.00 74.19 112 LYS A O 1
ATOM 837 N N . LEU A 1 113 ? -12.405 -9.712 22.195 1.00 72.31 113 LEU A N 1
ATOM 838 C CA . LEU A 1 113 ? -13.659 -9.940 22.901 1.00 72.31 113 LEU A CA 1
ATOM 839 C C . LEU A 1 113 ? -13.631 -9.154 24.216 1.00 72.31 113 LEU A C 1
ATOM 841 O O . LEU A 1 113 ? -12.622 -9.129 24.922 1.00 72.31 113 LEU A O 1
ATOM 845 N N . LYS A 1 114 ? -14.736 -8.482 24.542 1.00 71.19 114 LYS A N 1
ATOM 846 C CA . LYS A 1 114 ? -14.900 -7.894 25.874 1.00 71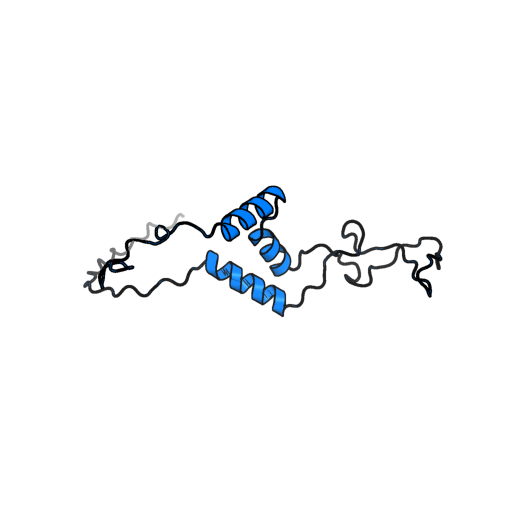.19 114 LYS A CA 1
ATOM 847 C C . LYS A 1 114 ? -15.079 -9.033 26.871 1.00 71.19 114 LYS A C 1
ATOM 849 O O . LYS A 1 114 ? -15.793 -9.986 26.569 1.00 71.19 114 LYS A O 1
ATOM 854 N N . ALA A 1 115 ? -14.449 -8.922 28.037 1.00 63.38 115 ALA A N 1
ATOM 855 C CA . ALA A 1 115 ? -14.683 -9.859 29.124 1.00 63.38 115 ALA A CA 1
ATOM 856 C C . ALA A 1 115 ? -16.175 -9.833 29.487 1.00 63.38 115 ALA A C 1
ATOM 858 O O . ALA A 1 115 ? -16.728 -8.773 29.786 1.00 63.38 115 ALA A O 1
ATOM 859 N N . ILE A 1 116 ? -16.824 -10.989 29.391 1.00 66.56 116 ILE A N 1
ATOM 860 C CA . ILE A 1 116 ? -18.170 -11.216 29.909 1.00 66.56 116 ILE A CA 1
ATOM 861 C C . ILE A 1 116 ? -17.963 -11.937 31.235 1.00 66.56 116 ILE A C 1
ATOM 863 O O . ILE A 1 116 ? -17.325 -12.989 31.261 1.00 66.56 116 ILE A O 1
ATOM 867 N N . GLU A 1 117 ? -18.462 -11.368 32.330 1.00 62.97 117 GLU A N 1
ATOM 868 C CA . GLU A 1 117 ? -18.465 -12.073 33.609 1.00 62.97 117 GLU A CA 1
ATOM 869 C C . GLU A 1 117 ? -19.475 -13.220 33.522 1.00 62.97 117 GLU A C 1
ATOM 871 O O . GLU A 1 117 ? -20.685 -13.007 33.474 1.00 62.97 117 GLU A O 1
ATOM 876 N N . LEU A 1 118 ? -18.968 -14.448 33.428 1.00 61.16 118 LEU A N 1
ATOM 877 C CA . LEU A 1 118 ? -19.780 -15.656 33.486 1.00 61.16 118 LEU A CA 1
ATOM 878 C C . LEU A 1 118 ? -20.086 -15.960 34.957 1.00 61.16 118 LEU A C 1
ATOM 880 O O . LEU A 1 118 ? -19.332 -16.658 35.627 1.00 61.16 118 LEU A O 1
ATOM 884 N N . THR A 1 119 ? -21.202 -15.445 35.468 1.00 54.84 119 THR A N 1
ATOM 885 C CA . THR A 1 119 ? -21.795 -15.885 36.739 1.00 54.84 119 THR A CA 1
ATOM 886 C C . THR A 1 119 ? -22.783 -17.018 36.471 1.00 54.84 119 THR A C 1
ATOM 888 O O . THR A 1 119 ? -23.997 -16.847 36.494 1.00 54.84 119 THR A O 1
ATOM 891 N N . GLY A 1 120 ? -22.266 -18.206 36.165 1.00 59.66 120 GLY A N 1
ATOM 892 C CA . GLY A 1 120 ? -23.094 -19.394 35.975 1.00 59.66 120 GLY A CA 1
ATOM 893 C C . GLY A 1 120 ? -22.285 -20.659 36.200 1.00 59.66 120 GLY A C 1
ATOM 894 O O . GLY A 1 120 ? -21.273 -20.865 35.536 1.00 59.66 120 GLY A O 1
ATOM 895 N N . ALA A 1 121 ? -22.717 -21.492 37.148 1.00 58.94 121 ALA A N 1
ATOM 896 C CA . ALA A 1 121 ? -22.158 -22.821 37.352 1.00 58.94 121 ALA A CA 1
ATOM 897 C C . ALA A 1 121 ? -22.436 -23.665 36.099 1.00 58.94 121 ALA A C 1
ATOM 899 O O . ALA A 1 121 ? -23.578 -24.023 35.820 1.00 58.94 121 ALA A O 1
ATOM 900 N N . VAL A 1 122 ? -21.395 -23.928 35.308 1.00 59.03 122 VAL A N 1
ATOM 901 C CA . VAL A 1 122 ? -21.488 -24.802 34.138 1.00 59.03 122 VAL A CA 1
ATOM 902 C C . VAL A 1 122 ? -21.325 -26.238 34.624 1.00 59.03 122 VAL A C 1
ATOM 904 O O . VAL A 1 122 ? -20.222 -26.664 34.960 1.00 59.03 122 VAL A O 1
ATOM 907 N N . GLU A 1 123 ? -22.425 -26.987 34.671 1.00 58.06 123 GLU A N 1
ATOM 908 C CA . GLU A 1 123 ? -22.379 -28.440 34.826 1.00 58.06 123 GLU A CA 1
ATOM 909 C C . GLU A 1 123 ? -21.784 -29.057 33.554 1.00 58.06 123 GLU A C 1
ATOM 911 O O . GLU A 1 123 ? -22.432 -29.160 32.510 1.00 58.06 123 GLU A O 1
ATOM 916 N N . LEU A 1 124 ? -20.509 -29.439 33.628 1.00 55.78 124 LEU A N 1
ATOM 917 C CA . LEU A 1 124 ? -19.815 -30.158 32.567 1.00 55.78 124 LEU A CA 1
ATOM 918 C C . LEU A 1 124 ? -20.346 -31.596 32.503 1.00 55.78 124 LEU A C 1
ATOM 920 O O . LEU A 1 124 ? -19.937 -32.454 33.282 1.00 55.78 124 LEU A O 1
ATOM 924 N N . LYS A 1 125 ? -21.235 -31.880 31.548 1.00 59.75 125 LYS A N 1
ATOM 925 C CA . LYS A 1 125 ? -21.513 -33.260 31.131 1.00 59.75 125 LYS A CA 1
ATOM 926 C C . LYS A 1 125 ? -20.347 -33.743 30.277 1.00 59.75 125 LYS A C 1
ATOM 928 O O . LYS A 1 125 ? -20.214 -33.353 29.119 1.00 59.75 125 LYS A O 1
ATOM 933 N N . ILE A 1 126 ? -19.483 -34.548 30.885 1.00 67.56 126 ILE A N 1
ATOM 934 C CA . ILE A 1 126 ? -18.384 -35.238 30.210 1.00 67.56 126 ILE A CA 1
ATOM 935 C C . ILE A 1 126 ? -19.016 -36.291 29.284 1.00 67.56 126 ILE A C 1
ATOM 937 O 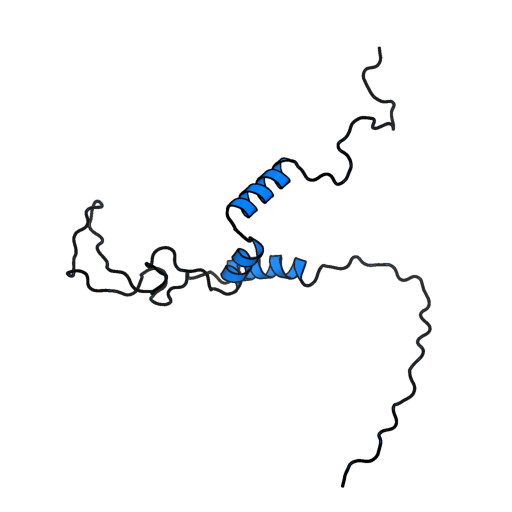O . ILE A 1 126 ? -19.745 -37.146 29.789 1.00 67.56 126 ILE A O 1
ATOM 941 N N . PRO A 1 127 ? -18.808 -36.234 27.955 1.00 67.50 127 PRO A N 1
ATOM 942 C CA . PRO A 1 127 ? -19.286 -37.286 27.071 1.00 67.50 127 PRO A CA 1
ATOM 943 C C . PRO A 1 127 ? -18.519 -38.585 27.340 1.00 67.50 127 PRO A C 1
ATOM 945 O O . PRO A 1 127 ? -17.304 -38.573 27.547 1.00 67.50 127 PRO A O 1
ATOM 948 N N . GLU A 1 128 ? -19.256 -39.692 27.350 1.00 66.25 128 GLU A N 1
ATOM 949 C CA . GLU A 1 128 ? -18.725 -41.039 27.551 1.00 66.25 128 GLU A CA 1
ATOM 950 C C . GLU A 1 128 ? -17.684 -41.402 26.473 1.00 66.25 128 GLU A C 1
ATOM 952 O O . GLU A 1 128 ? -17.779 -40.934 25.331 1.00 66.25 128 GLU A O 1
ATOM 957 N N . PRO A 1 129 ? -16.659 -42.200 26.825 1.00 61.25 129 PRO A N 1
ATOM 958 C CA . PRO A 1 129 ? -15.573 -42.541 25.917 1.00 61.25 129 PRO A CA 1
ATOM 959 C C . PRO A 1 129 ? -16.080 -43.322 24.698 1.00 61.25 129 PRO A C 1
ATOM 961 O O . PRO A 1 129 ? -16.828 -44.287 24.818 1.00 61.25 129 PRO A O 1
ATOM 964 N N . ILE A 1 130 ? -15.632 -42.899 23.515 1.00 65.06 130 ILE A N 1
ATOM 965 C CA . ILE A 1 130 ? -15.959 -43.520 22.230 1.00 65.06 130 ILE A CA 1
ATOM 966 C C . ILE A 1 130 ? -15.247 -44.878 22.147 1.00 65.06 130 ILE A C 1
ATOM 968 O O . ILE A 1 130 ? -14.016 -44.931 22.093 1.00 65.06 130 ILE A O 1
ATOM 972 N N . GLU A 1 131 ? -16.017 -45.966 22.120 1.00 58.72 131 GLU A N 1
ATOM 973 C CA . GLU A 1 131 ? -15.510 -47.316 21.868 1.00 58.72 131 GLU A CA 1
ATOM 974 C C . GLU A 1 131 ? -14.923 -47.405 20.449 1.00 58.72 131 GLU A C 1
ATOM 976 O O . GLU A 1 131 ? -15.588 -47.126 19.449 1.00 58.72 131 GLU A O 1
ATOM 981 N N . GLN A 1 132 ? -13.643 -47.766 20.357 1.00 58.53 132 GLN A N 1
ATOM 982 C CA . GLN A 1 132 ? -12.951 -47.970 19.087 1.00 58.53 132 GLN A CA 1
ATOM 983 C C . GLN A 1 132 ? -13.386 -49.312 18.485 1.00 58.53 132 GLN A C 1
ATOM 985 O O . GLN A 1 132 ? -13.099 -50.372 19.038 1.00 58.53 132 GLN A O 1
ATOM 990 N N . GLY A 1 133 ? -14.076 -49.261 17.343 1.00 66.31 133 GLY A N 1
ATOM 991 C CA . GLY A 1 133 ? -14.388 -50.446 16.542 1.00 66.31 133 GLY A CA 1
ATOM 992 C C . GLY A 1 133 ? -13.122 -51.133 15.999 1.00 66.31 133 GLY A C 1
ATOM 993 O O . GLY A 1 133 ? -12.085 -50.480 15.851 1.00 66.31 133 GLY A O 1
ATOM 994 N N . PRO A 1 134 ? -13.179 -52.448 15.713 1.00 69.56 134 PRO A N 1
ATOM 995 C CA . PRO A 1 134 ? -11.996 -53.245 15.405 1.00 69.56 134 PRO A CA 1
ATOM 996 C C . PRO A 1 134 ? -11.332 -52.833 14.084 1.00 69.56 134 PRO A C 1
ATOM 998 O O . PRO A 1 134 ? -12.000 -52.538 13.092 1.00 69.56 134 PRO A O 1
ATOM 1001 N N . ALA A 1 135 ? -9.997 -52.842 14.095 1.00 66.06 135 ALA A N 1
ATOM 1002 C CA . ALA A 1 135 ? -9.147 -52.532 12.950 1.00 66.06 135 ALA A CA 1
ATOM 1003 C C . ALA A 1 135 ? -9.381 -53.512 11.778 1.00 66.06 135 ALA A C 1
ATOM 1005 O O . ALA A 1 135 ? -9.571 -54.707 12.020 1.00 66.06 135 ALA A O 1
ATOM 1006 N N . PRO A 1 136 ? -9.357 -53.039 10.518 1.00 67.69 136 PRO A N 1
ATOM 1007 C CA . PRO A 1 136 ? -9.498 -53.909 9.356 1.00 67.69 136 PRO A CA 1
ATOM 1008 C C . PRO A 1 136 ? -8.242 -54.769 9.138 1.00 67.69 136 PRO A C 1
ATOM 1010 O O . PRO A 1 136 ? -7.125 -54.317 9.400 1.00 67.69 136 PRO A O 1
ATOM 1013 N N . LEU A 1 137 ? -8.486 -56.003 8.679 1.00 66.56 137 LEU A N 1
ATOM 1014 C CA . LEU A 1 137 ? -7.520 -57.076 8.399 1.00 66.56 137 LEU A CA 1
ATOM 1015 C C . LEU A 1 137 ? -6.529 -56.737 7.279 1.00 66.56 137 LEU A C 1
ATOM 1017 O O . LEU A 1 137 ? -6.964 -56.121 6.279 1.00 66.56 137 LEU A O 1
#

pLDDT: mean 75.01, std 14.17, range [40.5, 96.12]

Radius of gyration: 29.96 Å; chains: 1; bounding box: 62×91×64 Å

Secondary structure (DSSP, 8-state):
---S--TT-----PPTTPPPHHHHHHHHHHHHTT--HHHHHHHHHTT-PBPSSSGGG-SEEE----GGG----SSTT-EEE-TTTTTSSB----HHHHHHHHHHHHHHHS--PPPP---S-----PPPP---PPPP-